Protein AF-A0A2E2PWH9-F1 (afdb_monomer_lite)

pLDDT: mean 96.07, std 4.89, range [61.03, 98.62]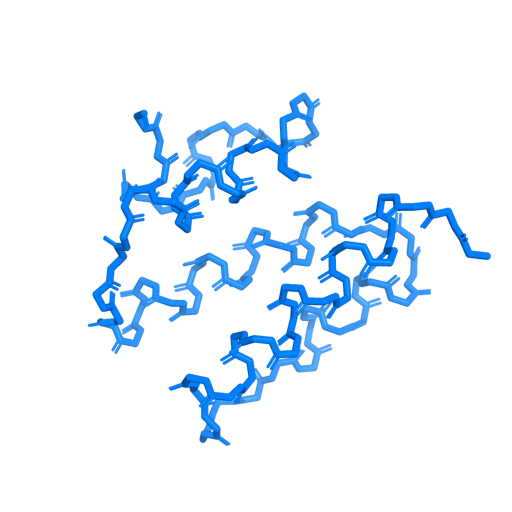

Foldseek 3Di:
DDPLLVLLVVVVVVLCVVCVPDDLVVLVVCSVVVNSLVSLQVSQVVCVVVVPDQDPVNLVSNCVSNPPPDDLVSHPPSNND

Sequence (81 aa):
MNAYLLECVGFFEEVRGMVPAIDLADARSLLDHGEPAEGVSILAWVLAEQGITITNEMAAKVRRLTAELIDPQDLPAQFRV

Radius of gyration: 11.43 Å; chains: 1; bounding box: 28×27×26 Å

Secondary structure (DSSP, 8-state):
--HHHHHHHHHHHHHHHH-TTS--HHHHHHHHHT-HHHHHHHHHHHHHHTT----HHHHHHHHHHSTTTS-GGGS-GGG--

Structure (mmCIF, N/CA/C/O backbone):
data_AF-A0A2E2PWH9-F1
#
_entry.id   AF-A0A2E2PWH9-F1
#
loop_
_atom_site.group_PDB
_atom_site.id
_atom_site.type_symbol
_atom_site.label_atom_id
_atom_site.label_alt_id
_atom_site.label_comp_id
_atom_site.label_asym_id
_atom_site.label_entity_id
_atom_site.label_seq_id
_atom_site.pdbx_PDB_ins_code
_atom_site.Cartn_x
_atom_site.Cartn_y
_atom_site.Cartn_z
_atom_site.occupancy
_atom_site.B_iso_or_equiv
_atom_site.auth_seq_id
_atom_site.auth_comp_id
_atom_site.auth_asym_id
_atom_site.auth_atom_id
_atom_site.pdbx_PDB_model_num
ATOM 1 N N . MET A 1 1 ? 18.235 -7.353 -8.576 1.00 61.03 1 MET A N 1
ATOM 2 C CA . MET A 1 1 ? 16.976 -6.710 -8.145 1.00 61.03 1 MET A CA 1
ATOM 3 C C . MET A 1 1 ? 17.334 -5.431 -7.398 1.00 61.03 1 MET A C 1
ATOM 5 O O . MET A 1 1 ? 18.219 -5.503 -6.555 1.00 61.03 1 MET A O 1
ATOM 9 N N . ASN A 1 2 ? 16.766 -4.275 -7.761 1.00 87.88 2 ASN A N 1
ATOM 10 C CA . ASN A 1 2 ? 17.077 -2.994 -7.101 1.00 87.88 2 ASN A CA 1
ATOM 11 C C . ASN A 1 2 ? 16.470 -2.968 -5.679 1.00 87.88 2 ASN A C 1
ATOM 13 O O . ASN A 1 2 ? 15.428 -3.582 -5.456 1.00 87.88 2 ASN A O 1
ATOM 17 N N . ALA A 1 3 ? 17.111 -2.271 -4.735 1.00 93.44 3 ALA A N 1
ATOM 18 C CA . ALA A 1 3 ? 16.683 -2.133 -3.341 1.00 93.44 3 ALA A CA 1
ATOM 19 C C . ALA A 1 3 ? 15.233 -1.636 -3.212 1.00 93.44 3 ALA A C 1
ATOM 21 O O . ALA A 1 3 ? 14.484 -2.150 -2.389 1.00 93.44 3 ALA A O 1
ATOM 22 N N . TYR A 1 4 ? 14.816 -0.715 -4.085 1.00 95.69 4 TYR A N 1
ATOM 23 C CA . TYR A 1 4 ? 13.434 -0.232 -4.140 1.00 95.69 4 TYR A CA 1
ATOM 24 C C . TYR A 1 4 ? 12.421 -1.345 -4.461 1.00 95.69 4 TYR A C 1
ATOM 26 O O . TYR A 1 4 ? 11.430 -1.510 -3.754 1.00 95.69 4 TYR A O 1
ATOM 34 N N . LEU A 1 5 ? 12.693 -2.161 -5.485 1.00 95.94 5 LEU A N 1
ATOM 35 C CA . LEU A 1 5 ? 11.817 -3.277 -5.852 1.00 95.94 5 LEU A CA 1
ATOM 36 C C . LEU A 1 5 ? 11.778 -4.343 -4.746 1.00 95.94 5 LEU A C 1
ATOM 38 O O . LEU A 1 5 ? 10.711 -4.859 -4.437 1.00 95.94 5 LEU A O 1
ATOM 42 N N . LEU A 1 6 ? 12.922 -4.640 -4.117 1.00 96.38 6 LEU A N 1
ATOM 43 C CA . LEU A 1 6 ? 12.978 -5.539 -2.956 1.00 96.38 6 LEU A CA 1
ATOM 44 C C . LEU A 1 6 ? 12.073 -5.056 -1.819 1.00 96.38 6 LEU A C 1
ATOM 46 O O . LEU A 1 6 ? 11.395 -5.862 -1.188 1.00 96.38 6 LEU A O 1
ATOM 50 N N . GLU A 1 7 ? 12.047 -3.751 -1.574 1.00 97.31 7 GLU A N 1
ATOM 51 C CA . GLU A 1 7 ? 11.209 -3.163 -0.540 1.00 97.31 7 GLU A CA 1
ATOM 52 C C . GLU A 1 7 ? 9.716 -3.214 -0.888 1.00 97.31 7 GLU A C 1
ATOM 54 O O . GLU A 1 7 ? 8.905 -3.571 -0.034 1.00 97.31 7 GLU A O 1
ATOM 59 N N . CYS A 1 8 ? 9.353 -2.942 -2.144 1.00 98.06 8 CYS A N 1
ATOM 60 C CA . CYS A 1 8 ? 7.972 -3.074 -2.615 1.00 98.06 8 CYS A CA 1
ATOM 61 C C . CYS A 1 8 ? 7.476 -4.526 -2.511 1.00 98.06 8 CYS A C 1
ATOM 63 O O . CYS A 1 8 ? 6.362 -4.768 -2.052 1.00 98.06 8 CYS A O 1
ATOM 65 N N . VAL A 1 9 ? 8.324 -5.502 -2.856 1.00 97.88 9 VAL A N 1
ATOM 66 C CA . VAL A 1 9 ? 8.028 -6.934 -2.673 1.00 97.88 9 VAL A CA 1
ATOM 67 C C . VAL A 1 9 ? 7.903 -7.285 -1.187 1.00 97.88 9 VAL A C 1
ATOM 69 O O . VAL A 1 9 ? 6.997 -8.020 -0.808 1.00 97.88 9 VAL A O 1
ATOM 72 N N . GLY A 1 10 ? 8.761 -6.737 -0.324 1.00 97.88 10 GLY A N 1
ATOM 73 C CA . GLY A 1 10 ? 8.638 -6.914 1.125 1.00 97.88 10 GLY A CA 1
ATOM 74 C C . GLY A 1 10 ? 7.299 -6.405 1.667 1.00 97.88 10 GLY A C 1
ATOM 75 O O . GLY A 1 10 ? 6.660 -7.087 2.465 1.00 97.88 10 GLY A O 1
ATOM 76 N N . PHE A 1 11 ? 6.841 -5.246 1.186 1.00 98.25 11 PHE A N 1
ATOM 77 C CA . PHE A 1 11 ? 5.535 -4.701 1.553 1.00 98.25 11 PHE A CA 1
ATOM 78 C C . PHE A 1 11 ? 4.371 -5.546 1.014 1.00 98.25 11 PHE A C 1
ATOM 80 O O . PHE A 1 11 ? 3.405 -5.777 1.736 1.00 98.25 11 PHE A O 1
ATOM 87 N N . PHE A 1 12 ? 4.474 -6.082 -0.206 1.00 98.44 12 PHE A N 1
ATOM 88 C CA . PHE A 1 12 ? 3.496 -7.036 -0.739 1.00 98.44 12 PHE A CA 1
ATOM 89 C C . PHE A 1 12 ? 3.319 -8.256 0.172 1.00 98.44 12 PHE A C 1
ATOM 91 O O . PHE A 1 12 ? 2.194 -8.638 0.488 1.00 98.44 12 PHE A O 1
ATOM 98 N N . GLU A 1 13 ? 4.422 -8.850 0.628 1.00 98.31 13 GLU A N 1
ATOM 99 C CA . GLU A 1 13 ? 4.386 -10.019 1.510 1.00 98.31 13 GLU A CA 1
ATOM 100 C C . GLU A 1 13 ? 3.773 -9.703 2.880 1.00 98.31 13 GLU A C 1
ATOM 102 O O . GLU A 1 13 ? 3.004 -10.502 3.418 1.00 98.31 13 GLU A O 1
ATOM 107 N N . GLU A 1 14 ? 4.062 -8.515 3.416 1.00 97.81 14 GLU A N 1
ATOM 108 C CA . GLU A 1 14 ? 3.448 -7.999 4.640 1.00 97.81 14 GLU A CA 1
ATOM 109 C C . GLU A 1 14 ? 1.922 -7.880 4.489 1.00 97.81 14 GLU A C 1
ATOM 111 O O . GLU A 1 14 ? 1.178 -8.438 5.299 1.00 97.81 14 GLU A O 1
ATOM 116 N N . VAL A 1 15 ? 1.445 -7.235 3.418 1.00 97.88 15 VAL A N 1
ATOM 117 C CA . VAL A 1 15 ? 0.007 -7.067 3.149 1.00 97.88 15 VAL A CA 1
ATOM 118 C C . VAL A 1 15 ? -0.673 -8.412 2.906 1.00 97.88 15 VAL A C 1
ATOM 120 O O . VAL A 1 15 ? -1.729 -8.671 3.482 1.00 97.88 15 VAL A O 1
ATOM 123 N N . ARG A 1 16 ? -0.050 -9.321 2.149 1.00 97.81 16 ARG A N 1
ATOM 124 C CA . ARG A 1 16 ? -0.558 -10.685 1.930 1.00 97.81 16 ARG A CA 1
ATOM 125 C C . ARG A 1 16 ? -0.805 -11.434 3.243 1.00 97.81 16 ARG A C 1
ATOM 127 O O . ARG A 1 16 ? -1.777 -12.178 3.349 1.00 97.81 16 ARG A O 1
ATOM 134 N N . GLY A 1 17 ? 0.046 -11.228 4.249 1.00 97.81 17 GLY A N 1
ATOM 135 C CA . GLY A 1 17 ? -0.140 -11.794 5.586 1.00 97.81 17 GLY A CA 1
ATOM 136 C C . GLY A 1 17 ? -1.307 -11.179 6.370 1.00 97.81 17 GLY A C 1
ATOM 137 O O . GLY A 1 17 ? -1.905 -11.860 7.201 1.00 97.81 17 GLY A O 1
ATOM 138 N N . MET A 1 18 ? -1.650 -9.916 6.104 1.00 97.56 18 MET A N 1
ATOM 139 C CA . MET A 1 18 ? -2.747 -9.195 6.766 1.00 97.56 18 MET A CA 1
ATOM 140 C C . MET A 1 18 ? -4.116 -9.499 6.151 1.00 97.56 18 MET A C 1
ATOM 142 O O . MET A 1 18 ? -5.114 -9.522 6.869 1.00 97.56 18 MET A O 1
ATOM 146 N N . VAL A 1 19 ? -4.167 -9.744 4.839 1.00 97.12 19 VAL A N 1
ATOM 147 C CA . VAL A 1 19 ? -5.407 -9.993 4.083 1.00 97.12 19 VAL A CA 1
ATOM 148 C C . VAL A 1 19 ? -5.360 -11.328 3.318 1.00 97.12 19 VAL A C 1
ATOM 150 O O . VAL A 1 19 ? -5.531 -11.354 2.101 1.00 97.12 19 VAL A O 1
ATOM 153 N N . PRO A 1 20 ? -5.169 -12.477 3.997 1.00 95.31 20 PRO A N 1
ATOM 154 C CA . PRO A 1 20 ? -4.884 -13.759 3.339 1.00 95.31 20 PRO A CA 1
ATOM 155 C C . PRO A 1 20 ? -6.022 -14.303 2.459 1.00 95.31 20 PRO A C 1
ATOM 157 O O . PRO A 1 20 ? -5.802 -15.230 1.684 1.00 95.31 20 PRO A O 1
ATOM 160 N N . ALA A 1 21 ? -7.240 -13.771 2.599 1.00 95.38 21 ALA A N 1
ATOM 161 C CA . ALA A 1 21 ? -8.403 -14.162 1.802 1.00 95.38 21 ALA A CA 1
ATOM 162 C C . ALA A 1 21 ? -8.582 -13.329 0.518 1.00 95.38 21 ALA A C 1
ATOM 164 O O . ALA A 1 21 ? -9.467 -13.643 -0.276 1.00 95.38 21 ALA A O 1
ATOM 165 N N . ILE A 1 22 ? -7.788 -12.270 0.325 1.00 97.31 22 ILE A N 1
ATOM 166 C CA . ILE A 1 22 ? -7.886 -11.377 -0.831 1.00 97.31 22 ILE A CA 1
ATOM 167 C C . ILE A 1 22 ? -6.888 -11.802 -1.902 1.00 97.31 22 ILE A C 1
ATOM 169 O O . ILE A 1 22 ? -5.725 -12.084 -1.610 1.00 97.31 22 ILE A O 1
ATOM 173 N N . ASP A 1 23 ? -7.353 -11.836 -3.149 1.00 96.38 23 ASP A N 1
ATOM 174 C CA . ASP A 1 23 ? -6.478 -12.030 -4.297 1.00 96.38 23 ASP A CA 1
ATOM 175 C C . ASP A 1 23 ? -5.681 -10.748 -4.569 1.00 96.38 23 ASP A C 1
ATOM 177 O O . ASP A 1 23 ? -6.248 -9.672 -4.747 1.00 96.38 23 ASP A O 1
ATOM 181 N N . LEU A 1 24 ? -4.354 -10.872 -4.581 1.00 98.00 24 LEU A N 1
ATOM 182 C CA . LEU A 1 24 ? -3.413 -9.778 -4.826 1.00 98.00 24 LEU A CA 1
ATOM 183 C C . LEU A 1 24 ? -2.684 -9.942 -6.171 1.00 98.00 24 LEU A C 1
ATOM 185 O O . LEU A 1 24 ? -1.608 -9.367 -6.358 1.00 98.00 24 LEU A O 1
ATOM 189 N N . ALA A 1 25 ? -3.225 -10.745 -7.095 1.00 97.50 25 ALA A N 1
ATOM 190 C CA . ALA A 1 25 ? -2.613 -11.027 -8.392 1.00 97.50 25 ALA A CA 1
ATOM 191 C C . ALA A 1 25 ? -2.292 -9.761 -9.202 1.00 97.50 25 ALA A C 1
ATOM 193 O O . ALA A 1 25 ? -1.213 -9.685 -9.789 1.00 97.50 25 ALA A O 1
ATOM 194 N N . ASP A 1 26 ? -3.161 -8.748 -9.178 1.00 97.56 26 ASP A N 1
ATOM 195 C CA . ASP A 1 26 ? -2.940 -7.495 -9.912 1.00 97.56 26 ASP A CA 1
ATOM 196 C C . ASP A 1 26 ? -1.741 -6.717 -9.356 1.00 97.56 26 ASP A C 1
ATOM 198 O O . ASP A 1 26 ? -0.818 -6.373 -10.096 1.00 97.56 26 ASP A O 1
ATOM 202 N N . ALA A 1 27 ? -1.681 -6.533 -8.031 1.00 97.62 27 ALA A N 1
ATOM 203 C CA . ALA A 1 27 ? -0.532 -5.907 -7.377 1.00 97.62 27 ALA A CA 1
ATOM 204 C C . ALA A 1 27 ? 0.765 -6.689 -7.641 1.00 97.62 27 ALA A C 1
ATOM 206 O O . ALA A 1 27 ? 1.824 -6.095 -7.856 1.00 97.62 27 ALA A O 1
ATOM 207 N N . ARG A 1 28 ? 0.685 -8.027 -7.660 1.00 98.00 28 ARG A N 1
ATOM 208 C CA . ARG A 1 28 ? 1.829 -8.884 -7.972 1.00 98.00 28 ARG A CA 1
ATOM 209 C C . ARG A 1 28 ? 2.302 -8.713 -9.414 1.00 98.00 28 ARG A C 1
ATOM 211 O O . ARG A 1 28 ? 3.502 -8.593 -9.643 1.00 98.00 28 ARG A O 1
ATOM 218 N N . SER A 1 29 ? 1.371 -8.683 -10.362 1.00 98.06 29 SER A N 1
ATOM 219 C CA . SER A 1 29 ? 1.666 -8.490 -11.779 1.00 98.06 29 SER A CA 1
ATOM 220 C C . SER A 1 29 ? 2.419 -7.179 -12.009 1.00 98.06 29 SER A C 1
ATOM 222 O O . SER A 1 29 ? 3.444 -7.180 -12.683 1.00 98.06 29 SER A O 1
ATOM 224 N N . LEU A 1 30 ? 1.986 -6.079 -11.391 1.00 98.06 30 LEU A N 1
ATOM 225 C CA . LEU A 1 30 ? 2.646 -4.773 -11.525 1.00 98.06 30 LEU A CA 1
ATOM 226 C C . LEU A 1 30 ? 4.084 -4.782 -10.982 1.00 98.06 30 LEU A C 1
ATOM 228 O O . LEU A 1 30 ? 4.998 -4.240 -11.607 1.00 98.06 30 LEU A O 1
ATOM 232 N N . LEU A 1 31 ? 4.323 -5.468 -9.858 1.00 96.69 31 LEU A N 1
ATOM 233 C CA . LEU A 1 31 ? 5.674 -5.652 -9.314 1.00 96.69 31 LEU A CA 1
ATOM 234 C C . LEU A 1 31 ? 6.586 -6.417 -10.285 1.00 96.69 31 LEU A C 1
ATOM 236 O O . LEU A 1 31 ? 7.748 -6.043 -10.454 1.00 96.69 31 LEU A O 1
ATOM 240 N N . ASP A 1 32 ? 6.065 -7.463 -10.925 1.00 96.50 32 ASP A N 1
ATOM 241 C CA . ASP A 1 32 ? 6.825 -8.303 -11.854 1.00 96.50 32 ASP A CA 1
ATOM 242 C C . ASP A 1 32 ? 7.055 -7.611 -13.221 1.00 96.50 32 ASP A C 1
ATOM 244 O O . ASP A 1 32 ? 8.048 -7.903 -13.892 1.00 96.50 32 ASP A O 1
ATOM 248 N N . HIS A 1 33 ? 6.202 -6.651 -13.611 1.00 95.00 33 HIS A N 1
ATOM 249 C CA . HIS A 1 33 ? 6.286 -5.913 -14.884 1.00 95.00 33 HIS A CA 1
ATOM 250 C C . HIS A 1 33 ? 6.979 -4.542 -14.801 1.00 95.00 33 HIS A C 1
ATOM 252 O O . HIS A 1 33 ? 7.087 -3.846 -15.809 1.00 95.00 33 HIS A O 1
ATOM 258 N N . GLY A 1 34 ? 7.532 -4.174 -13.642 1.00 94.50 34 GLY A N 1
ATOM 259 C CA . GLY A 1 34 ? 8.317 -2.943 -13.497 1.00 94.50 34 GLY A CA 1
ATOM 260 C C . GLY A 1 34 ? 7.501 -1.700 -13.142 1.00 94.50 34 GLY A C 1
ATOM 261 O O . GLY A 1 34 ? 8.036 -0.595 -13.215 1.00 94.50 34 GLY A O 1
ATOM 262 N N . GLU A 1 35 ? 6.270 -1.884 -12.664 1.00 97.38 35 GLU A N 1
ATOM 263 C CA . GLU A 1 35 ? 5.357 -0.836 -12.184 1.00 97.38 35 GLU A CA 1
ATOM 264 C C . GLU A 1 35 ? 5.121 -0.956 -10.658 1.00 97.38 35 GLU A C 1
ATOM 266 O O . GLU A 1 35 ? 3.987 -0.997 -10.176 1.00 97.38 35 GLU A O 1
ATOM 271 N N .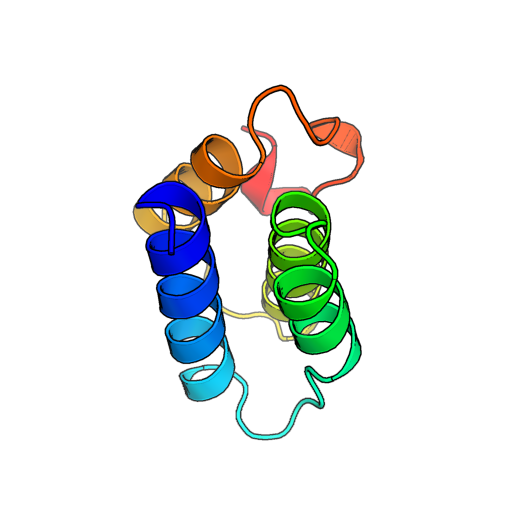 PRO A 1 36 ? 6.180 -1.034 -9.825 1.00 97.31 36 PRO A N 1
ATOM 272 C CA . PRO A 1 36 ? 6.038 -1.358 -8.406 1.00 97.31 36 PRO A CA 1
ATOM 273 C C . PRO A 1 36 ? 5.258 -0.309 -7.601 1.00 97.31 36 PRO A C 1
ATOM 275 O O . PRO A 1 36 ? 4.582 -0.675 -6.643 1.00 97.31 36 PRO A O 1
ATOM 278 N N . ALA A 1 37 ? 5.318 0.973 -7.977 1.00 98.06 37 ALA A N 1
ATOM 279 C CA . ALA A 1 37 ? 4.571 2.034 -7.300 1.00 98.06 37 ALA A CA 1
ATOM 280 C C . ALA A 1 37 ? 3.053 1.863 -7.464 1.00 98.06 37 ALA A C 1
ATOM 282 O O . ALA A 1 37 ? 2.306 2.049 -6.504 1.00 98.06 37 ALA A O 1
ATOM 283 N N . GLU A 1 38 ? 2.602 1.445 -8.650 1.00 98.25 38 GLU A N 1
ATOM 284 C CA . GLU A 1 38 ? 1.194 1.132 -8.910 1.00 98.25 38 GLU A CA 1
ATOM 285 C C . GLU A 1 38 ? 0.764 -0.112 -8.128 1.00 98.25 38 GLU A C 1
ATOM 287 O O . GLU A 1 38 ? -0.284 -0.107 -7.484 1.00 98.25 38 GLU A O 1
ATOM 292 N N . GLY A 1 39 ? 1.626 -1.134 -8.068 1.00 98.31 39 GLY A N 1
ATOM 293 C CA . GLY A 1 39 ? 1.412 -2.296 -7.204 1.00 98.31 39 GLY A CA 1
ATOM 294 C C . GLY A 1 39 ? 1.215 -1.901 -5.735 1.00 98.31 39 GLY A C 1
ATOM 295 O O . GLY A 1 39 ? 0.269 -2.353 -5.094 1.00 98.31 39 GLY A O 1
ATOM 296 N N . VAL A 1 40 ? 2.052 -1.002 -5.204 1.00 98.62 40 VAL A N 1
ATOM 297 C CA . VAL A 1 40 ? 1.911 -0.476 -3.833 1.00 98.62 40 VAL A CA 1
ATOM 298 C C . VAL A 1 40 ? 0.623 0.339 -3.657 1.00 98.62 40 VAL A C 1
ATOM 300 O O . VAL A 1 40 ? -0.015 0.223 -2.609 1.00 98.62 40 VAL A O 1
ATOM 303 N N . SER A 1 41 ? 0.206 1.115 -4.662 1.00 98.50 41 SER A N 1
ATOM 304 C CA . SER A 1 41 ? -1.075 1.838 -4.643 1.00 98.50 41 SER A CA 1
ATOM 305 C C . SER A 1 41 ? -2.268 0.880 -4.520 1.00 98.50 41 SER A C 1
ATOM 307 O O . SER A 1 41 ? -3.127 1.076 -3.658 1.00 98.50 41 SER A O 1
ATOM 309 N N . ILE A 1 42 ? -2.279 -0.218 -5.288 1.00 98.31 42 ILE A N 1
ATOM 310 C CA . ILE A 1 42 ? -3.307 -1.267 -5.166 1.00 98.31 42 ILE A CA 1
ATOM 311 C C . ILE A 1 42 ? -3.312 -1.864 -3.756 1.00 98.31 42 ILE A C 1
ATOM 313 O O . ILE A 1 42 ? -4.371 -1.991 -3.143 1.00 98.31 42 ILE A O 1
ATOM 317 N N . LEU A 1 43 ? -2.140 -2.189 -3.201 1.00 98.56 43 LEU A N 1
ATOM 318 C CA . LEU A 1 43 ? -2.046 -2.725 -1.839 1.00 98.56 43 LEU A CA 1
ATOM 319 C C . LEU A 1 43 ? -2.609 -1.751 -0.793 1.00 98.56 43 LEU A C 1
ATOM 321 O O . LEU A 1 43 ? -3.279 -2.180 0.146 1.00 98.56 43 LEU A O 1
ATOM 325 N N . ALA A 1 44 ? -2.378 -0.445 -0.957 1.00 98.31 44 ALA A N 1
ATOM 326 C CA . ALA A 1 44 ? -2.943 0.577 -0.081 1.00 98.31 44 ALA A CA 1
ATOM 327 C C . ALA A 1 44 ? -4.481 0.594 -0.140 1.00 98.31 44 ALA A C 1
ATOM 329 O O . ALA A 1 44 ? -5.129 0.650 0.910 1.00 98.31 44 ALA A O 1
ATOM 330 N N . TRP A 1 45 ? -5.066 0.494 -1.339 1.00 98.25 45 TRP A N 1
ATOM 331 C CA . TRP A 1 45 ? -6.518 0.372 -1.520 1.00 98.25 45 TRP A CA 1
ATOM 332 C C . TRP A 1 45 ? -7.080 -0.882 -0.866 1.00 98.25 45 TRP A C 1
ATOM 334 O O . TRP A 1 45 ? -8.029 -0.774 -0.092 1.00 98.25 45 TRP A O 1
ATOM 344 N N . VAL A 1 46 ? -6.444 -2.038 -1.062 1.00 98.25 46 VAL A N 1
ATOM 345 C CA . VAL A 1 46 ? -6.866 -3.284 -0.411 1.00 98.25 46 VAL A CA 1
ATOM 346 C C . VAL A 1 46 ? -6.882 -3.134 1.110 1.00 98.25 46 VAL A C 1
ATOM 348 O O . VAL A 1 46 ? -7.875 -3.471 1.750 1.00 98.25 46 VAL A O 1
ATOM 351 N N . LEU A 1 47 ? -5.819 -2.592 1.712 1.00 97.94 47 LEU A N 1
ATOM 352 C CA . LEU A 1 47 ? -5.771 -2.379 3.162 1.00 97.94 47 LEU A CA 1
ATOM 353 C C . LEU A 1 47 ? -6.920 -1.483 3.653 1.00 97.94 47 LEU A C 1
ATOM 355 O O . LEU A 1 47 ? -7.533 -1.777 4.682 1.00 97.94 47 LEU A O 1
ATOM 359 N N . ALA A 1 48 ? -7.226 -0.412 2.915 1.00 97.31 48 ALA A N 1
ATOM 360 C CA . ALA A 1 48 ? -8.309 0.507 3.250 1.00 97.31 48 ALA A CA 1
ATOM 361 C C . ALA A 1 48 ? -9.696 -0.147 3.113 1.00 97.31 48 ALA A C 1
ATOM 363 O O . ALA A 1 48 ? -10.529 -0.004 4.009 1.00 97.31 48 ALA A O 1
ATOM 364 N N . GLU A 1 49 ? -9.940 -0.889 2.031 1.00 97.25 49 GLU A N 1
ATOM 365 C CA . GLU A 1 49 ? -11.211 -1.574 1.760 1.00 97.25 49 GLU A CA 1
ATOM 366 C C . GLU A 1 49 ? -11.480 -2.727 2.728 1.00 97.25 49 GLU A C 1
ATOM 368 O O . GLU A 1 49 ? -12.619 -2.938 3.142 1.00 97.25 49 GLU A O 1
ATOM 373 N N . GLN A 1 50 ? -10.432 -3.441 3.144 1.00 97.38 50 GLN A N 1
ATOM 374 C CA . GLN A 1 50 ? -10.530 -4.497 4.152 1.00 97.38 50 GLN A CA 1
ATOM 375 C C . GLN A 1 50 ? -10.650 -3.954 5.584 1.00 97.38 50 GLN A C 1
ATOM 377 O O . GLN A 1 50 ? -10.750 -4.730 6.534 1.00 97.38 50 GLN A O 1
ATOM 382 N N . GLY A 1 51 ? -10.637 -2.628 5.766 1.00 96.06 51 GLY A N 1
ATOM 383 C CA . GLY A 1 51 ? -10.744 -2.002 7.081 1.00 96.06 51 GLY A CA 1
ATOM 384 C C . GLY A 1 51 ? -9.558 -2.313 7.995 1.00 96.06 51 GLY A C 1
ATOM 385 O O . GLY A 1 51 ? -9.705 -2.296 9.220 1.00 96.06 51 GLY A O 1
ATOM 386 N N . ILE A 1 52 ? -8.384 -2.609 7.423 1.00 96.62 52 ILE A N 1
ATOM 387 C CA . ILE A 1 52 ? -7.168 -2.827 8.203 1.00 96.62 52 ILE A CA 1
ATOM 388 C C . ILE A 1 52 ? -6.812 -1.525 8.921 1.00 96.62 52 ILE A C 1
ATOM 390 O O . ILE A 1 52 ? -6.874 -0.431 8.359 1.00 96.62 52 ILE A O 1
ATOM 394 N N . THR A 1 53 ? -6.438 -1.635 10.195 1.00 95.56 53 THR A N 1
ATOM 395 C CA . THR A 1 53 ? -5.985 -0.473 10.963 1.00 95.56 53 THR A CA 1
ATOM 396 C C . THR A 1 53 ? -4.649 0.013 10.409 1.00 95.56 53 THR A C 1
ATOM 398 O O . THR A 1 53 ? -3.626 -0.651 10.565 1.00 95.56 53 THR A O 1
ATOM 401 N N . ILE A 1 54 ? -4.661 1.187 9.777 1.00 95.38 54 ILE A N 1
ATOM 402 C CA . ILE A 1 54 ? -3.468 1.783 9.176 1.00 95.38 54 ILE A CA 1
ATOM 403 C C . ILE A 1 54 ? -2.655 2.498 10.252 1.00 95.38 54 ILE A C 1
ATOM 405 O O . ILE A 1 54 ? -3.119 3.456 10.872 1.00 95.38 54 ILE A O 1
ATOM 409 N N . THR A 1 55 ? -1.429 2.034 10.478 1.00 95.62 55 THR A N 1
ATOM 410 C CA . THR A 1 55 ? -0.490 2.689 11.395 1.00 95.62 55 THR A CA 1
ATOM 411 C C . THR A 1 55 ? 0.217 3.857 10.708 1.00 95.62 55 THR A C 1
ATOM 413 O O . THR A 1 55 ? 0.359 3.887 9.485 1.00 95.62 55 THR A O 1
ATOM 416 N N . ASN A 1 56 ? 0.740 4.803 11.494 1.00 94.81 56 ASN A N 1
ATOM 417 C CA . ASN A 1 56 ? 1.539 5.912 10.958 1.00 94.81 56 ASN A CA 1
ATOM 418 C C . ASN A 1 56 ? 2.776 5.423 10.187 1.00 94.81 56 ASN A C 1
ATOM 420 O O . ASN A 1 56 ? 3.154 6.025 9.185 1.00 94.81 56 ASN A O 1
ATOM 424 N N . GLU A 1 57 ? 3.397 4.331 10.641 1.00 95.31 57 GLU A N 1
ATOM 425 C CA . GLU A 1 57 ? 4.546 3.720 9.969 1.00 95.31 57 GLU A CA 1
ATOM 426 C C . GLU A 1 57 ? 4.157 3.154 8.601 1.00 95.31 57 GLU A C 1
ATOM 428 O O . GLU A 1 57 ? 4.836 3.415 7.609 1.00 95.31 57 GLU A O 1
ATOM 433 N N . MET A 1 58 ? 3.036 2.436 8.527 1.00 96.44 58 MET A N 1
ATOM 434 C CA . MET A 1 58 ? 2.515 1.895 7.273 1.00 96.44 58 MET A CA 1
ATOM 435 C C . MET A 1 58 ? 2.135 3.013 6.304 1.00 96.44 58 MET A C 1
ATOM 437 O O . MET A 1 58 ? 2.495 2.960 5.128 1.00 96.44 58 MET A O 1
ATOM 441 N N . ALA A 1 59 ? 1.478 4.060 6.807 1.00 96.81 59 ALA A N 1
ATOM 442 C CA . ALA A 1 59 ? 1.111 5.212 6.002 1.00 96.81 59 ALA A CA 1
ATOM 443 C C . ALA A 1 59 ? 2.348 5.924 5.428 1.00 96.81 59 ALA A C 1
ATOM 445 O O . ALA A 1 59 ? 2.403 6.227 4.236 1.00 96.81 59 ALA A O 1
ATOM 446 N N .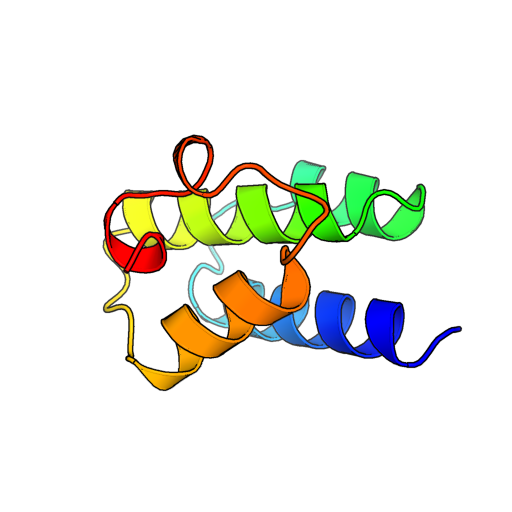 ALA A 1 60 ? 3.383 6.117 6.252 1.00 96.44 60 ALA A N 1
ATOM 447 C CA . ALA A 1 60 ? 4.656 6.685 5.821 1.00 96.44 60 ALA A CA 1
ATOM 448 C C . ALA A 1 60 ? 5.403 5.780 4.827 1.00 96.44 60 ALA A C 1
ATOM 450 O O . ALA A 1 60 ? 6.009 6.284 3.880 1.00 96.44 60 ALA A O 1
ATOM 451 N N . LYS A 1 61 ? 5.347 4.454 5.015 1.00 97.69 61 LYS A N 1
ATOM 452 C CA . LYS A 1 61 ? 5.935 3.468 4.100 1.00 97.69 61 LYS A CA 1
ATOM 453 C C . LYS A 1 61 ? 5.287 3.560 2.719 1.00 97.69 61 LYS A C 1
ATOM 455 O O . LYS A 1 61 ? 6.017 3.749 1.752 1.00 97.69 61 LYS A O 1
ATOM 460 N N . VAL A 1 62 ? 3.953 3.516 2.632 1.00 98.06 62 VAL A N 1
ATOM 461 C CA . VAL A 1 62 ? 3.218 3.668 1.361 1.00 98.06 62 VAL A CA 1
ATOM 462 C C . VAL A 1 62 ? 3.578 4.988 0.690 1.00 98.06 62 VAL A C 1
ATOM 464 O O . VAL A 1 62 ? 4.065 4.964 -0.434 1.00 98.06 62 VAL A O 1
ATOM 467 N N . ARG A 1 63 ? 3.462 6.120 1.401 1.00 97.50 63 ARG A N 1
ATOM 468 C CA . ARG A 1 63 ? 3.787 7.441 0.838 1.00 97.50 63 ARG A CA 1
ATOM 469 C C . ARG A 1 63 ? 5.188 7.515 0.256 1.00 97.50 63 ARG A C 1
ATOM 471 O O . ARG A 1 63 ? 5.377 8.108 -0.796 1.00 97.50 63 ARG A O 1
ATOM 478 N N . ARG A 1 64 ? 6.179 6.943 0.940 1.00 97.50 64 ARG A N 1
ATOM 479 C CA . ARG A 1 64 ? 7.564 6.941 0.465 1.00 97.50 64 ARG A CA 1
ATOM 480 C C . ARG A 1 64 ? 7.749 6.031 -0.748 1.00 97.50 64 ARG A C 1
ATOM 482 O O . ARG A 1 64 ? 8.475 6.404 -1.658 1.00 97.50 64 ARG A O 1
ATOM 489 N N . LEU A 1 65 ? 7.126 4.852 -0.756 1.00 97.88 65 LEU A N 1
ATOM 490 C CA . LEU A 1 65 ? 7.241 3.895 -1.860 1.00 97.88 65 LEU A CA 1
ATOM 491 C C . LEU A 1 65 ? 6.540 4.368 -3.138 1.00 97.88 65 LEU A C 1
ATOM 493 O O . LEU A 1 65 ? 6.934 3.954 -4.227 1.00 97.88 65 LEU A O 1
ATOM 497 N N . THR A 1 66 ? 5.534 5.232 -3.012 1.00 98.00 66 THR A N 1
ATOM 498 C CA . THR A 1 66 ? 4.790 5.803 -4.140 1.00 98.00 66 THR A CA 1
ATOM 499 C C . THR A 1 66 ? 5.169 7.253 -4.450 1.00 98.00 66 THR A C 1
ATOM 501 O O . THR A 1 66 ? 4.611 7.838 -5.378 1.00 98.00 66 THR A O 1
ATOM 504 N N . ALA A 1 67 ? 6.080 7.853 -3.676 1.00 95.94 67 ALA A N 1
ATOM 505 C CA . ALA A 1 67 ? 6.461 9.257 -3.810 1.00 95.94 67 ALA A CA 1
ATOM 506 C C . ALA A 1 67 ? 6.937 9.568 -5.234 1.00 95.94 67 ALA A C 1
ATOM 508 O O . ALA A 1 67 ? 7.683 8.788 -5.819 1.00 95.94 67 ALA A O 1
ATOM 509 N N . GLU A 1 68 ? 6.506 10.714 -5.768 1.00 94.69 68 GLU A N 1
ATOM 510 C CA . GLU A 1 68 ? 6.839 11.215 -7.116 1.00 94.69 68 GLU A CA 1
ATOM 511 C C . GLU A 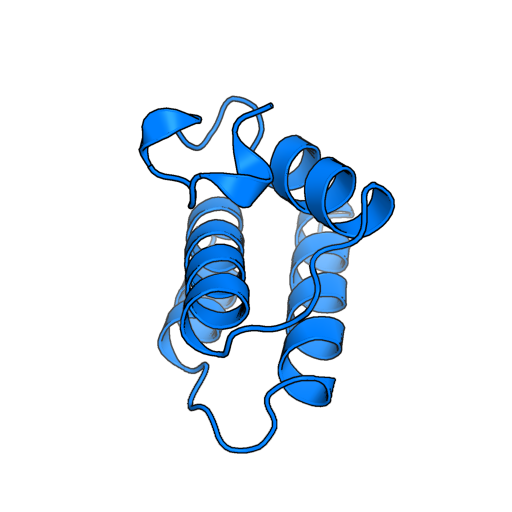1 68 ? 6.325 10.360 -8.292 1.00 94.69 68 GLU A C 1
ATOM 513 O O . GLU A 1 68 ? 6.403 10.805 -9.435 1.00 94.69 68 GLU A O 1
ATOM 518 N N . LEU A 1 69 ? 5.775 9.169 -8.028 1.00 96.94 69 LEU A N 1
ATOM 519 C CA . LEU A 1 69 ? 5.309 8.217 -9.041 1.00 96.94 69 LEU A CA 1
ATOM 520 C C . LEU A 1 69 ? 3.783 8.093 -9.090 1.00 96.94 69 LEU A C 1
ATOM 522 O O . LEU A 1 69 ? 3.235 7.851 -10.158 1.00 96.94 69 LEU A O 1
ATOM 526 N N . ILE A 1 70 ? 3.107 8.270 -7.954 1.00 97.50 70 ILE A N 1
ATOM 527 C CA . ILE A 1 70 ? 1.645 8.235 -7.834 1.00 97.50 70 ILE A CA 1
ATOM 528 C C . ILE A 1 70 ? 1.179 9.564 -7.240 1.00 97.50 70 ILE A C 1
ATOM 530 O O . ILE A 1 70 ? 1.766 10.042 -6.263 1.00 97.50 70 ILE A O 1
ATOM 534 N N 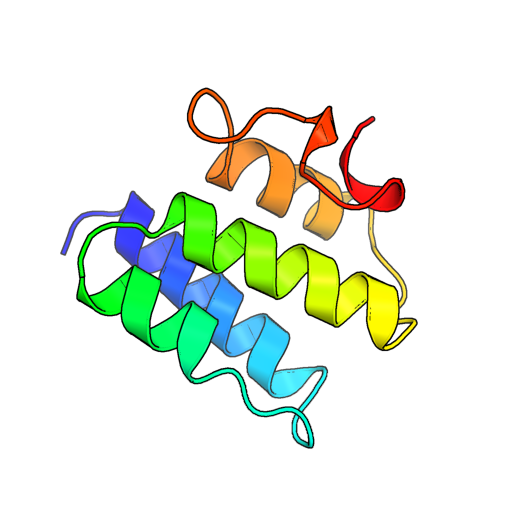. ASP A 1 71 ? 0.122 10.159 -7.801 1.00 96.38 71 ASP A N 1
ATOM 535 C CA . ASP A 1 71 ? -0.493 11.346 -7.207 1.00 96.38 71 ASP A CA 1
ATOM 536 C C . ASP A 1 71 ? -1.081 10.964 -5.834 1.00 96.38 71 ASP A C 1
ATOM 538 O O . ASP A 1 71 ? -1.831 9.989 -5.734 1.00 96.38 71 ASP A O 1
ATOM 542 N N . PRO A 1 72 ? -0.788 11.703 -4.747 1.00 94.94 72 PRO A N 1
ATOM 543 C CA . PRO A 1 72 ? -1.397 11.442 -3.446 1.00 94.94 72 PRO A CA 1
ATOM 544 C C . PRO A 1 72 ? -2.932 11.368 -3.471 1.00 94.94 72 PRO A C 1
ATOM 546 O O . PRO A 1 72 ? -3.519 10.714 -2.610 1.00 94.94 72 PRO A O 1
ATOM 549 N N . GLN A 1 73 ? -3.606 12.014 -4.426 1.00 95.62 73 GLN A N 1
ATOM 550 C CA . GLN A 1 73 ? -5.060 11.922 -4.581 1.00 95.62 73 GLN A CA 1
ATOM 551 C C . GLN A 1 73 ? -5.536 10.540 -5.050 1.00 95.62 73 GLN A C 1
ATOM 553 O O . GLN A 1 73 ? -6.649 10.145 -4.688 1.00 95.62 73 GLN A O 1
ATOM 558 N N . ASP A 1 74 ? -4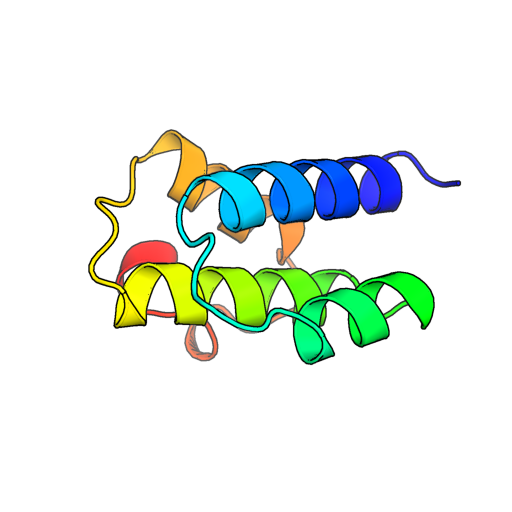.687 9.791 -5.755 1.00 96.56 74 ASP A N 1
ATOM 559 C CA . ASP A 1 74 ? -4.970 8.434 -6.237 1.00 96.56 74 ASP A CA 1
ATOM 560 C C . ASP A 1 74 ? -4.811 7.374 -5.135 1.00 96.56 74 ASP A C 1
ATOM 562 O O . ASP A 1 74 ? -5.250 6.233 -5.288 1.00 96.56 74 ASP A O 1
ATOM 566 N N . LEU A 1 75 ? -4.230 7.745 -3.990 1.00 97.56 75 LEU A N 1
ATOM 567 C CA . LEU A 1 75 ? -4.161 6.893 -2.805 1.00 97.56 75 LEU A CA 1
ATOM 568 C C . LEU A 1 75 ? -5.453 6.979 -1.969 1.00 97.56 75 LEU A C 1
ATOM 570 O O . LEU A 1 75 ? -6.163 7.992 -2.014 1.00 97.56 75 LEU A O 1
ATOM 574 N N . PRO A 1 76 ? -5.754 5.975 -1.125 1.00 97.12 76 PRO A N 1
ATOM 575 C CA . PRO A 1 76 ? -6.833 6.074 -0.144 1.00 97.12 76 PRO A CA 1
ATOM 576 C C . PRO A 1 76 ? -6.587 7.209 0.855 1.00 97.12 76 PRO A C 1
ATOM 578 O O . PRO A 1 76 ? -5.443 7.539 1.174 1.00 97.12 76 PRO A O 1
ATOM 581 N N . ALA A 1 77 ? -7.663 7.787 1.399 1.00 95.69 77 ALA A N 1
ATOM 582 C CA . ALA A 1 77 ? -7.612 8.971 2.268 1.00 95.69 77 ALA A CA 1
ATOM 583 C C . ALA A 1 77 ? -6.630 8.837 3.452 1.00 95.69 77 ALA A C 1
ATOM 585 O O . ALA A 1 77 ? -5.956 9.801 3.810 1.00 95.69 77 ALA A O 1
ATOM 586 N N . GLN A 1 78 ? -6.510 7.633 4.013 1.00 94.44 78 GLN A N 1
ATOM 587 C CA . GLN A 1 78 ? -5.634 7.282 5.133 1.00 94.44 78 GLN A CA 1
ATOM 588 C C . GLN A 1 78 ? -4.139 7.466 4.818 1.00 94.44 78 GLN A C 1
ATOM 590 O O . GLN A 1 78 ? -3.330 7.584 5.735 1.00 94.44 78 GLN A O 1
ATOM 595 N N . PHE A 1 79 ? -3.768 7.501 3.537 1.00 94.44 79 PHE A N 1
ATOM 596 C CA . PHE A 1 79 ? -2.383 7.576 3.076 1.00 94.44 79 PHE A CA 1
ATOM 597 C C . PHE A 1 79 ? -1.987 8.959 2.537 1.00 94.44 79 PHE A C 1
ATOM 599 O O . PHE A 1 79 ? -0.807 9.171 2.270 1.00 94.44 79 PHE A O 1
ATOM 606 N N . ARG A 1 80 ? -2.922 9.916 2.410 1.00 90.94 80 ARG A N 1
ATOM 607 C CA . ARG A 1 80 ? -2.694 11.209 1.720 1.00 90.94 80 ARG A CA 1
ATOM 608 C C . ARG A 1 80 ? -1.969 12.283 2.540 1.00 90.94 80 ARG A C 1
ATOM 610 O O . ARG A 1 80 ? -1.544 13.281 1.968 1.00 90.94 80 ARG A O 1
ATOM 617 N N . VAL A 1 81 ? -1.889 12.112 3.861 1.00 75.19 81 VAL A N 1
ATOM 618 C CA . VAL A 1 81 ? -1.417 13.114 4.844 1.00 75.19 81 VAL A CA 1
ATOM 619 C C . VAL A 1 81 ? -0.034 12.825 5.385 1.00 75.19 81 VAL A C 1
ATOM 621 O O . VAL A 1 81 ? 0.212 11.650 5.734 1.00 75.19 81 VAL A O 1
#